Protein AF-A0AAE1EQZ7-F1 (afdb_monomer)

Structure (mmCIF, N/CA/C/O backbone):
data_AF-A0AAE1EQZ7-F1
#
_entry.id   AF-A0AAE1EQZ7-F1
#
loop_
_atom_site.group_PDB
_atom_site.id
_atom_site.type_symbol
_atom_site.label_atom_id
_atom_site.label_alt_id
_atom_site.label_comp_id
_atom_site.label_asym_id
_atom_site.label_entity_id
_atom_site.label_seq_id
_atom_site.pdbx_PDB_ins_code
_atom_site.Cartn_x
_atom_site.Cartn_y
_atom_site.Cartn_z
_atom_site.occupancy
_atom_site.B_iso_or_equiv
_atom_site.auth_seq_id
_atom_site.auth_comp_id
_atom_site.auth_asym_id
_atom_site.auth_atom_id
_atom_site.pdbx_PDB_model_num
ATOM 1 N N . MET A 1 1 ? 11.377 -18.530 -3.707 1.00 35.03 1 MET A N 1
ATOM 2 C CA . MET A 1 1 ? 10.362 -18.353 -4.770 1.00 35.03 1 MET A CA 1
ATOM 3 C C . MET A 1 1 ? 9.250 -17.484 -4.203 1.00 35.03 1 MET A C 1
ATOM 5 O O . MET A 1 1 ? 8.470 -17.977 -3.399 1.00 35.03 1 MET A O 1
ATOM 9 N N . VAL A 1 2 ? 9.229 -16.186 -4.523 1.00 41.50 2 VAL A N 1
ATOM 10 C CA . VAL A 1 2 ? 8.159 -15.288 -4.056 1.00 41.50 2 VAL A CA 1
ATOM 11 C C . VAL A 1 2 ? 6.886 -15.677 -4.801 1.00 41.50 2 VAL A C 1
ATOM 13 O O . VAL A 1 2 ? 6.865 -15.634 -6.028 1.00 41.50 2 VAL A O 1
ATOM 16 N N . ARG A 1 3 ? 5.850 -16.115 -4.078 1.00 44.56 3 ARG A N 1
ATOM 17 C CA . ARG A 1 3 ? 4.547 -16.410 -4.683 1.00 44.56 3 ARG A CA 1
ATOM 18 C C . ARG A 1 3 ? 3.937 -15.086 -5.132 1.00 44.56 3 ARG A C 1
ATOM 20 O O . ARG A 1 3 ? 3.550 -14.284 -4.288 1.00 44.56 3 ARG A O 1
ATOM 27 N N . SER A 1 4 ? 3.882 -14.854 -6.441 1.00 46.38 4 SER A N 1
ATOM 28 C CA . SER A 1 4 ? 3.202 -13.687 -6.997 1.00 46.38 4 SER A CA 1
ATOM 29 C C . SER A 1 4 ? 1.730 -13.737 -6.597 1.00 46.38 4 SER A C 1
ATOM 31 O O . SER A 1 4 ? 0.996 -14.626 -7.031 1.00 46.38 4 SER A O 1
ATOM 33 N N . LEU A 1 5 ? 1.306 -12.786 -5.763 1.00 48.50 5 LEU A N 1
ATOM 34 C CA . LEU A 1 5 ? -0.111 -12.485 -5.594 1.00 48.50 5 LEU A CA 1
ATOM 35 C C . LEU A 1 5 ? -0.654 -12.144 -6.984 1.00 48.50 5 LEU A C 1
ATOM 37 O O . LEU A 1 5 ? -0.019 -11.376 -7.717 1.00 48.50 5 LEU A O 1
ATOM 41 N N . LYS A 1 6 ? -1.773 -12.773 -7.363 1.00 45.28 6 LYS A N 1
ATOM 42 C CA . LYS A 1 6 ? -2.402 -12.611 -8.680 1.00 45.28 6 LYS A CA 1
ATOM 43 C C . LYS A 1 6 ? -2.453 -11.132 -9.065 1.00 45.28 6 LYS A C 1
ATOM 45 O O . LYS A 1 6 ? -2.742 -10.284 -8.229 1.00 45.28 6 LYS A O 1
ATOM 50 N N . ALA A 1 7 ? -2.196 -10.840 -10.338 1.00 42.06 7 ALA A N 1
ATOM 51 C CA . ALA A 1 7 ? -2.125 -9.480 -10.883 1.00 42.06 7 ALA A CA 1
ATOM 52 C C . ALA A 1 7 ? -3.490 -8.760 -10.972 1.00 42.06 7 ALA A C 1
ATOM 54 O O . ALA A 1 7 ? -3.646 -7.797 -11.718 1.00 42.06 7 ALA A O 1
ATOM 55 N N . GLU A 1 8 ? -4.474 -9.231 -10.213 1.00 43.72 8 GLU A N 1
ATOM 56 C CA . GLU A 1 8 ? -5.700 -8.517 -9.912 1.00 43.72 8 GLU A CA 1
ATOM 57 C C . GLU A 1 8 ? -5.300 -7.424 -8.907 1.00 43.72 8 GLU A C 1
ATOM 59 O O . GLU A 1 8 ? -5.111 -7.688 -7.719 1.00 43.72 8 GLU A O 1
ATOM 64 N N . CYS A 1 9 ? -5.076 -6.196 -9.395 1.00 46.38 9 CYS A N 1
ATOM 65 C CA . CYS A 1 9 ? -5.015 -5.029 -8.514 1.00 46.38 9 CYS A CA 1
ATOM 66 C C . CYS A 1 9 ? -6.252 -5.059 -7.614 1.00 46.38 9 CYS A C 1
ATOM 68 O O . CYS A 1 9 ? -7.356 -5.268 -8.119 1.00 46.38 9 CYS A O 1
ATOM 70 N N . PHE A 1 10 ? -6.073 -4.823 -6.313 1.00 45.19 10 PHE A N 1
ATOM 71 C CA . PHE A 1 10 ? -7.168 -4.721 -5.347 1.00 45.19 10 PHE A CA 1
ATOM 72 C C . PHE A 1 10 ? -7.912 -3.394 -5.585 1.00 45.19 10 PHE A C 1
ATOM 74 O O . PHE A 1 10 ? -7.742 -2.417 -4.863 1.00 45.19 10 PHE A O 1
ATOM 81 N N . ASN A 1 11 ? -8.631 -3.328 -6.707 1.00 44.47 11 ASN A N 1
ATOM 82 C CA . ASN A 1 11 ? -9.145 -2.090 -7.291 1.00 44.47 11 ASN A CA 1
ATOM 83 C C . ASN A 1 11 ? -10.510 -1.692 -6.706 1.00 44.47 11 ASN A C 1
ATOM 85 O O . ASN A 1 11 ? -10.939 -0.553 -6.869 1.00 44.47 11 ASN A O 1
ATOM 89 N N . ASP A 1 12 ? -11.140 -2.604 -5.965 1.00 46.47 12 ASP A N 1
ATOM 90 C CA . ASP A 1 12 ? -12.174 -2.303 -4.982 1.00 46.47 12 ASP A CA 1
ATOM 91 C C . ASP A 1 12 ? -11.486 -2.006 -3.647 1.00 46.47 12 ASP A C 1
ATOM 93 O O . ASP A 1 12 ? -11.270 -2.912 -2.855 1.00 46.47 12 ASP A O 1
ATOM 97 N N . SER A 1 13 ? -11.084 -0.743 -3.451 1.00 59.12 13 SER A N 1
ATOM 98 C CA . SER A 1 13 ? -10.480 -0.147 -2.240 1.00 59.12 13 SER A CA 1
ATOM 99 C C . SER A 1 13 ? -10.485 -1.029 -0.976 1.00 59.12 13 SER A C 1
ATOM 101 O O . SER A 1 13 ? -11.548 -1.442 -0.526 1.00 59.12 13 SER A O 1
ATOM 103 N N . SER A 1 14 ? -9.341 -1.221 -0.302 1.00 58.81 14 SER A N 1
ATOM 104 C CA . SER A 1 14 ? -9.262 -1.964 0.981 1.00 58.81 14 SER A CA 1
ATOM 105 C C . SER A 1 14 ? -10.218 -1.464 2.071 1.00 58.81 14 SER A C 1
ATOM 107 O O . SER A 1 14 ? -10.627 -2.236 2.938 1.00 58.81 14 SER A O 1
ATOM 109 N N . VAL A 1 15 ? -10.650 -0.204 1.975 1.00 66.44 15 VAL A N 1
ATOM 110 C CA . VAL A 1 15 ? -11.692 0.410 2.808 1.00 66.44 15 VAL A CA 1
ATOM 111 C C . VAL A 1 15 ? -13.058 -0.289 2.654 1.00 66.44 15 VAL A C 1
ATOM 113 O O . VAL A 1 15 ? -13.827 -0.345 3.608 1.00 66.44 15 VAL A O 1
ATOM 116 N N . SER A 1 16 ? -13.347 -0.889 1.494 1.00 78.62 16 SER A N 1
ATOM 117 C CA . SER A 1 16 ? -14.589 -1.617 1.174 1.00 78.62 16 SER A CA 1
ATOM 118 C C . SER A 1 16 ? -14.872 -2.787 2.128 1.00 78.62 16 SER A C 1
ATOM 120 O O . SER A 1 16 ? -16.024 -3.073 2.455 1.00 78.62 16 SER A O 1
ATOM 122 N N . CYS A 1 17 ? -13.822 -3.434 2.644 1.00 82.62 17 CYS A N 1
ATOM 123 C CA . CYS A 1 17 ? -13.952 -4.531 3.605 1.00 82.62 17 CYS A CA 1
ATOM 124 C C . CYS A 1 17 ? -13.995 -4.067 5.072 1.00 82.62 17 CYS A C 1
ATOM 126 O O . CYS A 1 17 ? -14.335 -4.872 5.936 1.00 82.62 17 CYS A O 1
ATOM 128 N N . ILE A 1 18 ? -13.697 -2.798 5.386 1.00 86.62 18 ILE A N 1
ATOM 129 C CA . ILE A 1 18 ? -13.683 -2.296 6.775 1.00 86.62 18 ILE A CA 1
ATOM 130 C C . ILE A 1 18 ? -15.030 -2.485 7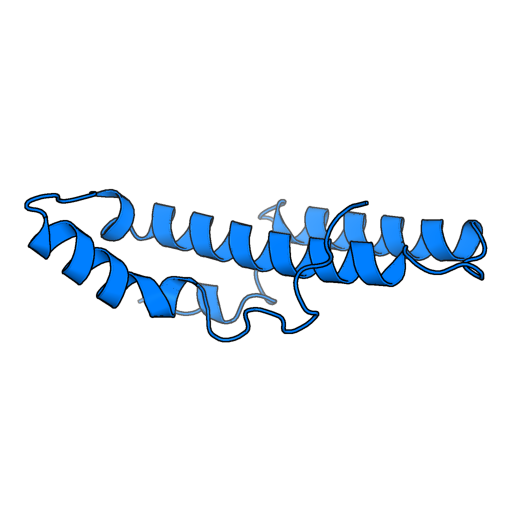.497 1.00 86.62 18 ILE A C 1
ATOM 132 O O . ILE A 1 18 ? -14.997 -2.949 8.637 1.00 86.62 18 ILE A O 1
ATOM 136 N N . PRO A 1 19 ? -16.208 -2.248 6.880 1.00 87.69 19 PRO A N 1
ATOM 137 C CA . PRO A 1 19 ? -17.491 -2.530 7.526 1.00 87.69 19 PRO A CA 1
ATOM 138 C C . PRO A 1 19 ? -17.644 -3.996 7.964 1.00 87.69 19 PRO A C 1
ATOM 140 O O . PRO A 1 19 ? -18.098 -4.252 9.075 1.00 87.69 19 PRO A O 1
ATOM 143 N N . GLN A 1 20 ? -17.200 -4.942 7.128 1.00 90.06 20 GLN A 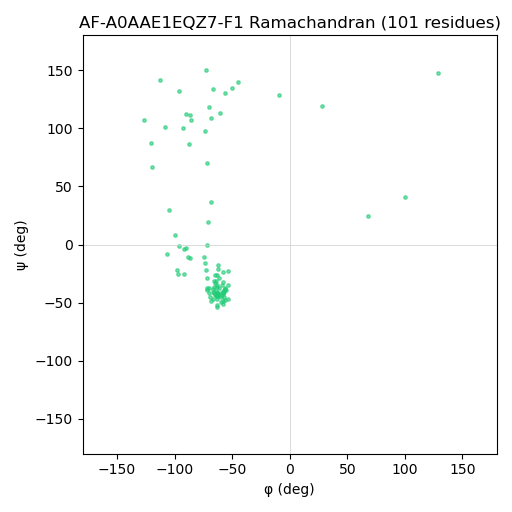N 1
ATOM 144 C CA . GLN A 1 20 ? -17.258 -6.384 7.405 1.00 90.06 20 GLN A CA 1
ATOM 145 C C . GLN A 1 20 ? -16.245 -6.792 8.486 1.00 90.06 20 GLN A C 1
ATOM 147 O O . GLN A 1 20 ? -16.553 -7.597 9.361 1.00 90.06 20 GLN A O 1
ATOM 152 N N . ILE A 1 21 ? -15.039 -6.210 8.457 1.00 88.81 21 ILE A N 1
ATOM 153 C CA . ILE A 1 21 ? -14.007 -6.430 9.482 1.00 88.81 21 ILE A CA 1
ATOM 154 C C . ILE A 1 21 ? -14.500 -5.923 10.842 1.00 88.81 21 ILE A C 1
ATOM 156 O O . ILE A 1 21 ? -14.348 -6.631 11.834 1.00 88.81 21 ILE A O 1
ATOM 160 N N . ARG A 1 22 ? -15.139 -4.747 10.884 1.00 88.94 22 ARG A N 1
ATOM 161 C CA . ARG A 1 22 ? -15.734 -4.169 12.096 1.00 88.94 22 ARG A CA 1
ATOM 162 C C . ARG A 1 22 ? -16.874 -5.018 12.653 1.00 88.94 22 ARG A C 1
ATOM 164 O O . ARG A 1 22 ? -16.947 -5.229 13.859 1.00 88.94 22 ARG A O 1
ATOM 171 N N . GLU A 1 23 ? -17.764 -5.515 11.797 1.00 90.38 23 GLU A N 1
ATOM 17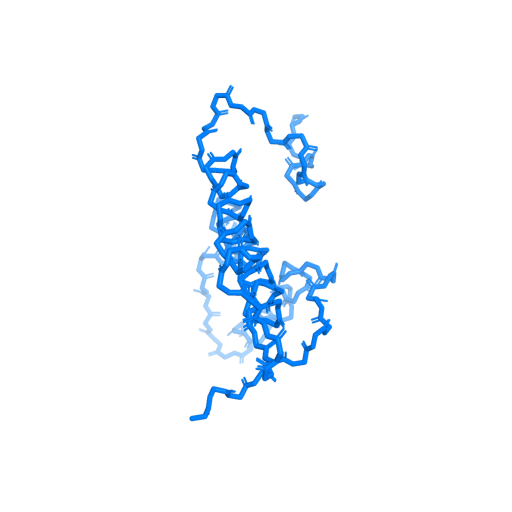2 C CA . GLU A 1 23 ? -18.831 -6.429 12.220 1.00 90.38 23 GLU A CA 1
ATOM 173 C C . GLU A 1 23 ? -18.247 -7.735 12.786 1.00 90.38 23 GLU A C 1
ATOM 175 O O . GLU A 1 23 ? -18.663 -8.210 13.846 1.00 90.38 23 GLU A O 1
ATOM 180 N N . PHE A 1 24 ? -17.204 -8.270 12.144 1.00 92.00 24 PHE A N 1
ATOM 181 C CA . PHE A 1 24 ? -16.488 -9.442 12.634 1.00 92.00 24 PHE A CA 1
ATOM 182 C C . PHE A 1 24 ? -15.801 -9.199 13.987 1.00 92.00 24 PHE A C 1
ATOM 184 O O . PHE A 1 24 ? -15.969 -10.027 14.884 1.00 92.00 24 PHE A O 1
ATOM 191 N N . THR A 1 25 ? -15.069 -8.097 14.189 1.00 91.06 25 THR A N 1
ATOM 192 C CA . THR A 1 25 ? -14.422 -7.806 15.482 1.00 91.06 25 THR A CA 1
ATOM 193 C C . THR A 1 25 ? -15.445 -7.557 16.589 1.00 91.06 25 THR A C 1
ATOM 195 O O . THR A 1 25 ? -15.328 -8.158 17.663 1.00 91.06 25 THR A O 1
ATOM 198 N N . ALA A 1 26 ? -16.522 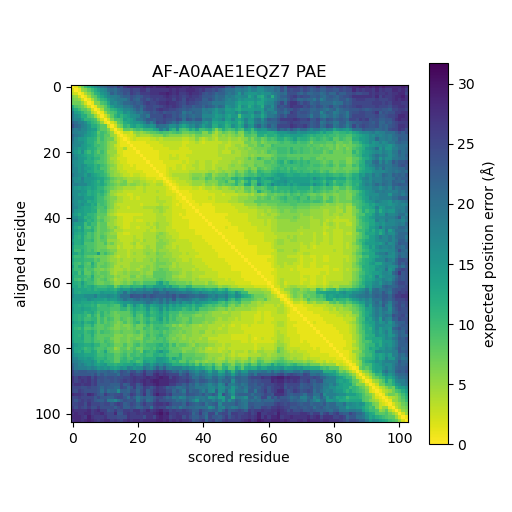-6.819 16.298 1.00 90.38 26 ALA A N 1
ATOM 199 C CA . ALA A 1 26 ? -17.639 -6.623 17.220 1.00 90.38 26 ALA A CA 1
ATOM 200 C C . ALA A 1 26 ? -18.291 -7.959 17.630 1.00 90.38 26 ALA A C 1
ATOM 202 O O . ALA A 1 26 ? -18.532 -8.185 18.817 1.00 90.38 26 ALA A O 1
ATOM 203 N N . SER A 1 27 ? -18.472 -8.904 16.695 1.00 93.62 27 SER A N 1
ATOM 204 C CA . SER A 1 27 ? -18.972 -10.261 16.994 1.00 93.62 27 SER A CA 1
ATOM 205 C C . SER A 1 27 ? -18.060 -11.076 17.928 1.00 93.62 27 SER A C 1
ATOM 207 O O . SER A 1 27 ? -18.489 -12.069 18.518 1.00 93.62 27 SER A O 1
ATOM 209 N N . LYS A 1 28 ? -16.790 -10.670 18.074 1.00 93.00 28 LYS A N 1
ATOM 210 C CA . LYS A 1 28 ? -15.805 -11.250 19.002 1.00 93.00 28 LYS A CA 1
ATOM 211 C C . LYS A 1 28 ? -15.646 -10.441 20.293 1.00 93.00 28 LYS A C 1
ATOM 213 O O . LYS A 1 28 ? -14.741 -10.741 21.070 1.00 93.00 28 LYS A O 1
ATOM 218 N N . GLY A 1 29 ? -16.495 -9.437 20.526 1.00 91.19 29 GLY A N 1
ATOM 219 C CA . GLY A 1 29 ? -16.403 -8.546 21.684 1.00 91.19 29 GLY A CA 1
ATOM 220 C C . GLY A 1 29 ? -15.177 -7.631 21.654 1.00 91.19 29 GLY A C 1
ATOM 221 O O . GLY A 1 29 ? -14.711 -7.212 22.712 1.00 91.19 29 GLY A O 1
ATOM 222 N N . ARG A 1 30 ? -14.624 -7.352 20.466 1.00 90.75 30 ARG A N 1
ATOM 223 C CA . ARG A 1 30 ? -13.482 -6.453 20.272 1.00 90.75 30 ARG A CA 1
ATOM 224 C C . ARG A 1 30 ? -13.908 -5.203 19.515 1.00 90.75 30 ARG A C 1
ATOM 226 O O . ARG A 1 30 ? -14.735 -5.266 18.609 1.00 90.75 30 ARG A O 1
ATOM 233 N N . VAL A 1 31 ? -13.336 -4.075 19.916 1.00 84.25 31 VAL A N 1
ATOM 234 C CA . VAL A 1 31 ? -13.474 -2.787 19.239 1.00 84.25 31 VAL A CA 1
ATOM 235 C C . VAL A 1 31 ? -12.059 -2.286 18.981 1.00 84.25 31 VAL A C 1
ATOM 237 O O . VAL A 1 31 ? -11.356 -1.910 19.914 1.00 84.25 31 VAL A O 1
ATOM 240 N N . GLU A 1 32 ? -11.633 -2.325 17.725 1.00 88.69 32 GLU A N 1
ATOM 241 C CA . GLU A 1 32 ? -10.342 -1.827 17.256 1.00 88.69 32 GLU A CA 1
ATOM 242 C C . GLU A 1 32 ? -10.517 -0.363 16.778 1.00 88.69 32 GLU A C 1
ATOM 244 O O . GLU A 1 32 ? -11.044 -0.145 15.681 1.00 88.69 32 GLU A O 1
ATOM 249 N N . PRO A 1 33 ? -10.148 0.655 17.591 1.00 88.56 33 PRO A N 1
ATOM 250 C CA . PRO A 1 33 ? -10.460 2.075 17.349 1.00 88.56 33 PRO A CA 1
ATOM 251 C C . PRO A 1 33 ? -9.850 2.638 16.056 1.00 88.56 33 PRO A C 1
ATOM 253 O O . PRO A 1 33 ? -10.341 3.621 15.502 1.00 88.56 33 PRO A O 1
ATOM 256 N N . GLU A 1 34 ? -8.811 1.991 15.537 1.00 88.19 34 GLU A N 1
ATOM 257 C CA . GLU A 1 34 ? -8.224 2.220 14.221 1.00 88.19 34 GLU A CA 1
ATOM 258 C C . GLU A 1 34 ? -9.253 2.150 13.079 1.00 88.19 34 GLU A C 1
ATOM 260 O O . GLU A 1 34 ? -9.152 2.917 12.122 1.00 88.19 34 GLU A O 1
ATOM 265 N N . LEU A 1 35 ? -10.266 1.280 13.189 1.00 87.00 35 LEU A N 1
ATOM 266 C CA . LEU A 1 35 ? -11.311 1.098 12.172 1.00 87.00 35 LEU A CA 1
ATOM 267 C C . LEU A 1 35 ? -12.347 2.235 12.141 1.00 87.00 35 LEU A C 1
ATOM 269 O O . LEU A 1 35 ? -13.126 2.307 11.194 1.00 87.00 35 LEU A O 1
ATOM 273 N N . GLU A 1 36 ? -12.340 3.120 13.141 1.00 87.12 36 GLU A N 1
ATOM 274 C CA . GLU A 1 36 ? -13.144 4.352 13.186 1.00 87.12 36 GLU A CA 1
ATOM 275 C C . GLU A 1 36 ? -12.289 5.614 12.955 1.00 87.12 36 GLU A C 1
ATOM 277 O O . GLU A 1 36 ? -12.824 6.711 12.797 1.00 87.12 36 GLU A O 1
ATOM 282 N N . ASN A 1 37 ? -10.955 5.494 12.918 1.00 89.06 37 ASN A N 1
ATOM 283 C CA . ASN A 1 37 ? -10.054 6.628 12.724 1.00 89.06 37 ASN A CA 1
ATOM 284 C C . ASN A 1 37 ? -9.847 6.915 11.218 1.00 89.06 37 ASN A C 1
ATOM 286 O O . ASN A 1 37 ? -9.152 6.150 10.541 1.00 89.06 37 ASN A O 1
ATOM 290 N N . PRO A 1 38 ? -10.351 8.043 10.674 1.00 85.25 38 PRO A N 1
ATOM 291 C CA . PRO A 1 38 ? -10.253 8.339 9.244 1.00 85.25 38 PRO A CA 1
ATOM 292 C C . PRO A 1 38 ? -8.807 8.516 8.757 1.00 85.25 38 PRO A C 1
ATOM 294 O O . PRO A 1 38 ? -8.502 8.155 7.622 1.00 85.25 38 PRO A O 1
ATOM 297 N N . GLU A 1 39 ? -7.893 9.009 9.599 1.00 85.31 39 GLU A N 1
ATOM 298 C CA . GLU A 1 39 ? -6.474 9.140 9.252 1.00 85.31 39 GLU A CA 1
ATOM 299 C C . GLU A 1 39 ? -5.797 7.764 9.152 1.00 85.31 39 GLU A C 1
ATOM 301 O O . GLU A 1 39 ? -4.965 7.528 8.273 1.00 85.31 39 GLU A O 1
ATOM 306 N N . TRP A 1 40 ? -6.173 6.825 10.026 1.00 88.06 40 TRP A N 1
ATOM 307 C CA . TRP A 1 40 ? -5.667 5.454 9.978 1.00 88.06 40 TRP A CA 1
ATOM 308 C C . TRP A 1 40 ? -6.198 4.706 8.751 1.00 88.06 40 TRP A C 1
ATOM 310 O O . TRP A 1 40 ? -5.415 4.102 8.017 1.00 88.06 40 TRP A O 1
ATOM 320 N N . ILE A 1 41 ? -7.498 4.829 8.462 1.00 84.12 41 ILE A N 1
ATOM 321 C CA . ILE A 1 41 ? -8.130 4.280 7.252 1.00 84.12 41 ILE A CA 1
ATOM 322 C C . ILE A 1 41 ? -7.451 4.837 5.990 1.00 84.12 41 ILE A C 1
ATOM 324 O O . ILE A 1 41 ? -7.139 4.084 5.066 1.00 84.12 41 ILE A O 1
ATOM 328 N N . MET A 1 42 ? -7.155 6.140 5.965 1.00 81.69 42 MET A N 1
ATOM 329 C CA . MET A 1 42 ? -6.432 6.791 4.872 1.00 81.69 42 MET A CA 1
ATOM 330 C C . MET A 1 42 ? -5.010 6.229 4.696 1.00 81.69 42 MET A C 1
ATOM 332 O O . MET A 1 42 ? -4.600 5.933 3.571 1.00 81.69 42 MET A O 1
ATOM 336 N N . LYS A 1 43 ? -4.268 6.020 5.793 1.00 83.44 43 LYS A N 1
ATOM 337 C CA . LYS A 1 43 ? -2.940 5.378 5.768 1.00 83.44 43 LYS A CA 1
ATOM 338 C C . LYS A 1 43 ? -3.016 3.930 5.276 1.00 83.44 43 LYS A C 1
ATOM 340 O O . LYS A 1 43 ? -2.181 3.528 4.467 1.00 83.44 43 LYS A O 1
ATOM 345 N N . LEU A 1 44 ? -4.020 3.159 5.699 1.00 84.44 44 LEU A N 1
ATOM 346 C CA . LEU A 1 44 ? -4.240 1.786 5.230 1.00 84.44 44 LEU A CA 1
ATOM 347 C C . LEU A 1 44 ? -4.545 1.740 3.724 1.00 84.44 44 LEU A C 1
ATOM 349 O O . LEU A 1 44 ? -3.970 0.915 3.007 1.00 84.44 44 LEU A O 1
ATOM 353 N N . ALA A 1 45 ? -5.399 2.640 3.230 1.00 81.19 45 ALA A N 1
ATOM 354 C CA . ALA A 1 45 ? -5.696 2.769 1.805 1.00 81.19 45 ALA A CA 1
ATOM 355 C C . ALA A 1 45 ? -4.420 3.080 1.003 1.00 81.19 45 ALA A C 1
ATOM 357 O O . ALA A 1 45 ? -4.082 2.346 0.075 1.00 81.19 45 ALA A O 1
ATOM 358 N N . PHE A 1 46 ? -3.640 4.078 1.435 1.00 80.31 46 PHE A N 1
ATOM 359 C CA . PHE A 1 46 ? -2.356 4.429 0.820 1.00 80.31 46 PHE A CA 1
ATOM 360 C C . PHE A 1 46 ? -1.363 3.253 0.787 1.00 80.31 46 PHE A C 1
ATOM 362 O O . PHE A 1 46 ? -0.749 2.985 -0.247 1.00 80.31 46 PHE A O 1
ATOM 369 N N . LEU A 1 47 ? -1.221 2.511 1.892 1.00 83.50 47 LEU A N 1
ATOM 370 C CA . LEU A 1 47 ? -0.350 1.331 1.958 1.00 83.50 47 LEU A CA 1
ATOM 371 C C . LEU A 1 47 ? -0.832 0.198 1.038 1.00 83.50 47 LEU A C 1
ATOM 373 O O . LEU A 1 47 ? -0.009 -0.523 0.468 1.00 83.50 47 LEU A O 1
ATOM 377 N N . THR A 1 48 ? -2.146 0.060 0.848 1.00 81.62 48 THR A N 1
ATOM 378 C CA . THR A 1 48 ? -2.735 -0.920 -0.079 1.00 81.62 48 THR A CA 1
ATOM 379 C C . THR A 1 48 ? -2.425 -0.552 -1.531 1.00 81.62 48 THR A C 1
ATOM 381 O O . THR A 1 48 ? -1.924 -1.393 -2.281 1.00 81.62 48 THR A O 1
ATOM 384 N N . ASP A 1 49 ? -2.640 0.710 -1.910 1.00 80.12 49 ASP A N 1
ATOM 385 C CA . ASP A 1 49 ? -2.339 1.236 -3.248 1.00 80.12 49 ASP A CA 1
ATOM 386 C C . ASP A 1 49 ? -0.841 1.100 -3.572 1.00 80.12 49 ASP A C 1
ATOM 388 O O . ASP A 1 49 ? -0.456 0.612 -4.642 1.00 80.12 49 ASP A O 1
ATOM 392 N N . LEU A 1 50 ? 0.020 1.453 -2.610 1.00 83.19 50 LEU A N 1
ATOM 393 C CA . LEU A 1 50 ? 1.469 1.286 -2.700 1.00 8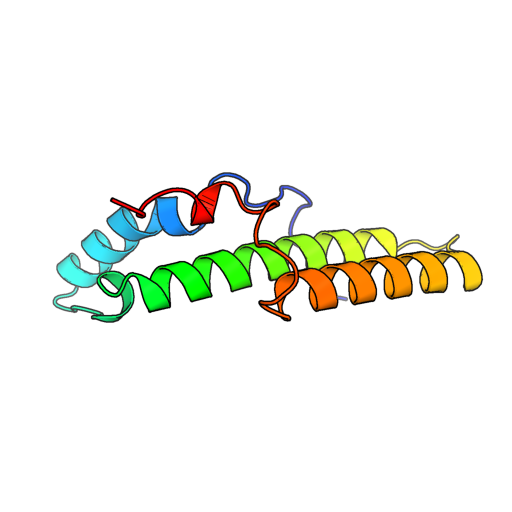3.19 50 LEU A CA 1
ATOM 394 C C . LEU A 1 50 ? 1.862 -0.186 -2.890 1.00 83.19 50 LEU A C 1
ATOM 396 O O . LEU A 1 50 ? 2.692 -0.495 -3.746 1.00 83.19 50 LEU A O 1
ATOM 400 N N . THR A 1 51 ? 1.239 -1.105 -2.149 1.00 83.06 51 THR A N 1
ATOM 401 C CA . THR A 1 51 ? 1.493 -2.550 -2.268 1.00 83.06 51 THR A CA 1
ATOM 402 C C . THR A 1 51 ? 1.036 -3.099 -3.622 1.00 83.06 51 THR A C 1
ATOM 404 O O . THR A 1 51 ? 1.753 -3.889 -4.240 1.00 83.06 51 THR A O 1
ATOM 407 N N . CYS A 1 52 ? -0.093 -2.625 -4.159 1.00 80.81 52 CYS A N 1
ATOM 408 C CA . CYS A 1 52 ? -0.533 -2.963 -5.516 1.00 80.81 52 CYS A CA 1
ATOM 409 C C . CYS A 1 52 ? 0.472 -2.471 -6.571 1.00 80.81 52 CYS A C 1
ATOM 411 O O . CYS A 1 52 ? 0.827 -3.207 -7.496 1.00 80.81 52 CYS A O 1
ATOM 413 N N . HIS A 1 53 ? 0.993 -1.250 -6.419 1.00 82.19 53 HIS A N 1
ATOM 414 C CA . HIS A 1 53 ? 2.036 -0.718 -7.297 1.00 82.19 53 HIS A CA 1
ATOM 415 C C . HIS A 1 53 ? 3.368 -1.481 -7.171 1.00 82.19 53 HIS A C 1
ATOM 417 O O . HIS A 1 53 ? 4.023 -1.704 -8.190 1.00 82.19 53 HIS A O 1
ATOM 423 N N . LEU A 1 54 ? 3.747 -1.938 -5.972 1.00 85.44 54 LEU A N 1
ATOM 424 C CA . LEU A 1 54 ? 4.900 -2.822 -5.756 1.00 85.44 54 LEU A CA 1
ATOM 425 C C . LEU A 1 54 ? 4.712 -4.193 -6.424 1.00 85.44 54 LEU A C 1
ATOM 427 O O . LEU A 1 54 ? 5.654 -4.699 -7.033 1.00 85.44 54 LEU A O 1
ATOM 431 N N . ASN A 1 55 ? 3.509 -4.779 -6.389 1.00 84.25 55 ASN A N 1
ATOM 432 C CA . ASN A 1 55 ? 3.234 -6.033 -7.098 1.00 84.25 55 ASN A CA 1
ATOM 433 C C . ASN A 1 55 ? 3.343 -5.844 -8.624 1.00 84.25 55 ASN A C 1
ATOM 435 O O . ASN A 1 55 ? 3.999 -6.628 -9.309 1.00 84.25 55 ASN A O 1
ATOM 439 N N . ALA A 1 56 ? 2.793 -4.748 -9.157 1.00 84.44 56 ALA A N 1
ATOM 440 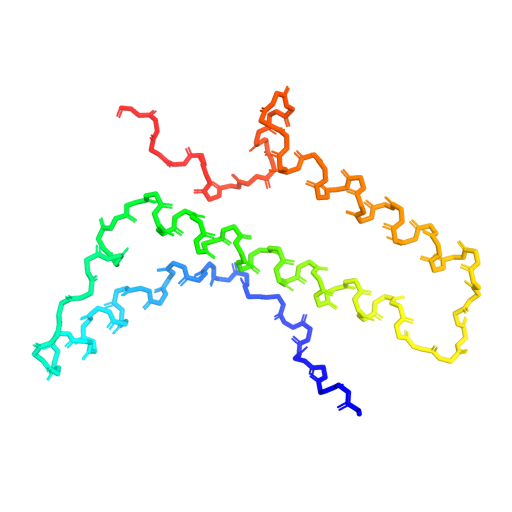C CA . ALA A 1 56 ? 2.930 -4.395 -10.570 1.00 84.44 56 ALA A CA 1
ATOM 441 C C . ALA A 1 56 ? 4.394 -4.129 -10.981 1.00 84.44 56 ALA A C 1
ATOM 443 O O . ALA A 1 56 ? 4.796 -4.501 -12.084 1.00 84.44 56 ALA A O 1
ATOM 444 N N . LEU A 1 57 ? 5.209 -3.523 -10.108 1.00 87.38 57 LEU A N 1
ATOM 445 C CA . LEU A 1 57 ? 6.655 -3.385 -10.308 1.00 87.38 57 LEU A CA 1
ATOM 446 C C . LEU A 1 57 ? 7.340 -4.756 -10.349 1.00 87.38 57 LEU A C 1
ATOM 448 O O . LEU A 1 57 ? 8.054 -5.050 -11.302 1.00 87.38 57 LEU A O 1
ATOM 452 N N . ASN A 1 58 ? 7.100 -5.601 -9.347 1.00 88.00 58 ASN A N 1
ATOM 453 C CA . ASN A 1 58 ? 7.668 -6.943 -9.236 1.00 88.00 58 ASN A CA 1
ATOM 454 C C . ASN A 1 58 ? 7.390 -7.773 -10.504 1.00 88.00 58 ASN A C 1
ATOM 456 O O . ASN A 1 58 ? 8.315 -8.310 -11.107 1.00 88.00 58 ASN A O 1
ATOM 460 N N . LEU A 1 59 ? 6.147 -7.773 -10.996 1.00 85.75 59 LEU A N 1
ATOM 461 C CA . LEU A 1 59 ? 5.770 -8.425 -12.257 1.00 85.75 59 LEU A CA 1
ATOM 462 C C . LEU A 1 59 ? 6.471 -7.818 -13.488 1.00 85.75 59 LEU A C 1
ATOM 464 O O . LEU A 1 59 ? 6.823 -8.542 -14.416 1.00 85.75 59 LEU A O 1
ATOM 468 N N . LYS A 1 60 ? 6.723 -6.501 -13.509 1.00 84.81 60 LYS A N 1
ATOM 469 C CA . LYS A 1 60 ? 7.495 -5.845 -14.580 1.00 84.81 60 LYS A CA 1
ATOM 470 C C . LYS A 1 60 ? 8.997 -6.138 -14.523 1.00 84.81 60 LYS A C 1
ATOM 472 O O . LYS A 1 60 ? 9.645 -6.006 -15.563 1.00 84.81 60 LYS A O 1
ATOM 477 N N . LEU A 1 61 ? 9.538 -6.524 -13.368 1.00 87.25 61 LEU A N 1
ATOM 478 C CA . LEU A 1 61 ? 10.945 -6.900 -13.187 1.00 87.25 61 LEU A CA 1
ATOM 479 C C . LEU A 1 61 ? 11.189 -8.410 -13.358 1.00 87.25 61 LEU A C 1
ATOM 481 O O . LEU A 1 61 ? 12.286 -8.802 -13.737 1.00 87.25 61 LEU A O 1
ATOM 485 N N . GLN A 1 62 ? 10.180 -9.254 -13.131 1.00 85.38 62 GLN A N 1
ATOM 486 C CA . GLN A 1 62 ? 10.248 -10.694 -13.397 1.00 85.38 62 GLN A CA 1
ATOM 487 C C . GLN A 1 62 ? 10.211 -11.019 -14.905 1.00 85.38 62 GLN A C 1
ATOM 489 O O . GLN A 1 62 ? 9.592 -10.316 -15.703 1.00 85.38 62 GLN A O 1
ATOM 494 N N . GLY A 1 63 ? 10.858 -12.125 -15.288 1.00 80.88 63 GLY A N 1
ATOM 495 C CA . GLY A 1 63 ? 10.969 -12.619 -16.669 1.00 80.88 63 GLY A CA 1
ATOM 496 C C . GLY A 1 63 ? 12.425 -12.912 -17.048 1.00 80.88 63 GLY A C 1
ATOM 497 O O . GLY A 1 63 ? 13.328 -12.254 -16.542 1.00 80.88 63 GLY A O 1
ATOM 498 N N . ARG A 1 64 ? 12.669 -13.910 -17.911 1.00 71.00 64 ARG A N 1
ATOM 499 C CA . ARG A 1 64 ? 14.040 -14.301 -18.308 1.00 71.00 64 ARG A CA 1
ATOM 500 C C . ARG A 1 64 ? 14.720 -13.290 -19.237 1.00 71.00 64 ARG A C 1
ATOM 502 O O . ARG A 1 64 ? 15.931 -13.1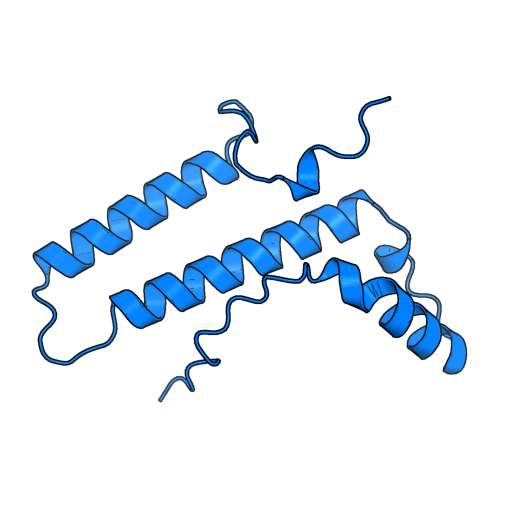39 -19.163 1.00 71.00 64 ARG A O 1
ATOM 509 N N . ASP A 1 65 ? 13.943 -12.562 -20.034 1.00 73.31 65 ASP A N 1
ATOM 510 C CA . ASP A 1 65 ? 14.447 -11.749 -21.153 1.00 73.31 65 ASP A CA 1
ATOM 511 C C . ASP A 1 65 ? 14.462 -10.238 -20.842 1.00 73.31 65 ASP A C 1
ATOM 513 O O . ASP A 1 65 ? 14.279 -9.383 -21.710 1.00 73.31 65 ASP A O 1
ATOM 517 N N . LYS A 1 66 ? 14.634 -9.880 -19.563 1.00 77.88 66 LYS A N 1
ATOM 518 C CA . LYS A 1 66 ? 14.663 -8.486 -19.100 1.00 77.88 66 LYS A CA 1
ATOM 519 C C . LYS A 1 66 ? 16.072 -7.906 -19.231 1.00 77.88 66 LYS A C 1
ATOM 521 O O . LYS A 1 66 ? 16.959 -8.220 -18.445 1.00 77.88 66 LYS A O 1
ATOM 526 N N . HIS A 1 67 ? 16.275 -7.012 -20.198 1.00 86.06 67 HIS A N 1
ATOM 527 C CA . HIS A 1 67 ? 17.544 -6.293 -20.326 1.00 86.06 67 HIS A CA 1
ATOM 528 C C . HIS A 1 67 ? 17.764 -5.328 -19.130 1.00 86.06 67 HIS A C 1
ATOM 530 O O . HIS A 1 67 ? 16.847 -4.562 -18.810 1.00 86.06 67 HIS A O 1
ATOM 536 N N . PRO A 1 68 ? 18.955 -5.289 -18.490 1.00 84.25 68 PRO A N 1
ATOM 537 C CA . PRO A 1 68 ? 19.184 -4.506 -17.269 1.00 84.25 68 PRO A CA 1
ATOM 538 C C . PRO A 1 68 ? 18.848 -3.012 -17.371 1.00 84.25 68 PRO A C 1
ATOM 540 O O . PRO A 1 68 ? 18.241 -2.467 -16.450 1.00 84.25 68 PRO A O 1
ATOM 543 N N . ALA A 1 69 ? 19.149 -2.346 -18.494 1.00 86.62 69 ALA A N 1
ATOM 544 C CA . ALA A 1 69 ? 18.807 -0.929 -18.662 1.00 86.62 69 ALA A CA 1
ATOM 545 C C . ALA A 1 69 ? 17.282 -0.682 -18.706 1.00 86.62 69 ALA A C 1
ATOM 547 O O . ALA A 1 69 ? 16.803 0.337 -18.208 1.00 86.62 69 ALA A O 1
ATOM 548 N N . ALA A 1 70 ? 16.499 -1.638 -19.222 1.00 85.69 70 ALA A N 1
ATOM 549 C CA . ALA A 1 70 ? 15.039 -1.560 -19.201 1.00 85.69 70 ALA A CA 1
ATOM 550 C C . ALA A 1 70 ? 14.482 -1.766 -17.781 1.00 85.69 70 ALA A C 1
ATOM 552 O O . ALA A 1 70 ? 13.544 -1.077 -17.380 1.00 85.69 70 ALA A O 1
ATOM 553 N N . MET A 1 71 ? 15.084 -2.666 -16.993 1.00 89.12 71 MET A N 1
ATOM 554 C CA . MET A 1 71 ? 14.741 -2.839 -15.575 1.00 89.12 71 MET A CA 1
ATOM 555 C C . MET A 1 71 ? 15.038 -1.570 -14.770 1.00 89.12 71 MET A C 1
ATOM 557 O O . MET A 1 71 ? 14.186 -1.132 -13.998 1.00 89.12 71 MET A O 1
ATOM 561 N N . LEU A 1 72 ? 16.199 -0.946 -14.995 1.00 88.94 72 LEU A N 1
ATOM 562 C CA . LEU A 1 72 ? 16.573 0.318 -14.361 1.00 88.94 72 LEU A CA 1
ATOM 563 C C . LEU A 1 72 ? 15.550 1.420 -14.668 1.00 88.94 72 LEU A C 1
ATOM 565 O O . LEU A 1 72 ? 15.042 2.041 -13.740 1.00 88.94 72 LEU A O 1
ATOM 569 N N . GLY A 1 73 ? 15.161 1.596 -15.936 1.00 90.19 73 GLY A N 1
ATOM 570 C CA . GLY A 1 73 ? 14.130 2.567 -16.321 1.00 90.19 73 GLY A CA 1
ATOM 571 C C . GLY A 1 73 ? 12.785 2.344 -15.614 1.00 90.19 73 GLY A C 1
ATOM 572 O O . GLY A 1 73 ? 12.154 3.301 -15.164 1.00 90.19 73 GLY A O 1
ATOM 573 N N . VAL A 1 74 ? 12.368 1.084 -15.439 1.00 89.31 74 VAL A N 1
ATOM 574 C CA . VAL A 1 74 ? 11.150 0.730 -14.689 1.00 89.31 74 VAL A CA 1
ATOM 575 C C . VAL A 1 74 ? 11.283 1.060 -13.193 1.00 89.31 74 VAL A C 1
ATOM 577 O O . VAL A 1 74 ? 10.334 1.587 -12.609 1.00 89.31 74 VAL A O 1
ATOM 580 N N . VAL A 1 75 ? 12.442 0.802 -12.573 1.00 90.75 75 VAL A N 1
ATOM 581 C CA . VAL A 1 75 ? 12.707 1.149 -11.163 1.00 90.75 75 VAL A CA 1
ATOM 582 C C . VAL A 1 75 ? 12.744 2.666 -10.962 1.00 90.75 75 VAL A C 1
ATOM 584 O O . VAL A 1 75 ? 12.071 3.167 -10.064 1.00 90.75 75 VAL A O 1
ATOM 587 N N . THR A 1 76 ? 13.451 3.415 -11.810 1.00 90.44 76 THR A N 1
ATOM 588 C CA . THR A 1 76 ? 13.534 4.883 -11.720 1.00 90.44 76 THR A CA 1
ATOM 589 C C . THR A 1 76 ? 12.168 5.544 -11.918 1.00 90.44 76 THR A C 1
ATOM 591 O O . THR A 1 76 ? 11.794 6.436 -11.157 1.00 90.44 76 THR A O 1
ATOM 594 N N . ALA A 1 77 ? 11.363 5.072 -12.878 1.00 89.12 77 ALA A N 1
ATOM 595 C CA . ALA A 1 77 ? 9.994 5.556 -13.060 1.00 89.12 77 ALA A CA 1
ATOM 596 C C . ALA A 1 77 ? 9.111 5.288 -11.825 1.00 89.12 77 ALA A C 1
ATOM 598 O O . ALA A 1 77 ? 8.288 6.123 -11.449 1.00 89.12 77 ALA A O 1
ATOM 599 N N . PHE A 1 78 ? 9.299 4.141 -11.167 1.00 88.50 78 PHE A N 1
ATOM 600 C CA . PHE A 1 78 ? 8.590 3.794 -9.939 1.00 88.50 78 PHE A CA 1
ATOM 601 C C . PHE A 1 78 ? 9.035 4.634 -8.731 1.00 88.50 78 PHE A C 1
ATOM 603 O O . PHE A 1 78 ? 8.182 5.099 -7.977 1.00 88.50 78 PHE A O 1
ATOM 610 N N . GLN A 1 79 ? 10.339 4.886 -8.578 1.00 88.44 79 GLN A N 1
ATOM 611 C CA . GLN A 1 79 ? 10.884 5.787 -7.555 1.00 88.44 79 GLN A CA 1
ATOM 612 C C . GLN A 1 79 ? 10.294 7.192 -7.701 1.00 88.44 79 GLN A C 1
ATOM 614 O O . GLN A 1 79 ? 9.695 7.695 -6.755 1.00 88.44 79 GLN A O 1
ATOM 619 N N . ASN A 1 80 ? 10.343 7.767 -8.909 1.00 87.19 80 ASN A N 1
ATOM 620 C CA . ASN A 1 80 ? 9.732 9.066 -9.205 1.00 87.19 80 ASN A CA 1
ATOM 621 C C . ASN A 1 80 ? 8.234 9.089 -8.864 1.00 87.19 80 ASN A C 1
ATOM 623 O O . ASN A 1 80 ? 7.741 10.083 -8.327 1.00 87.19 80 ASN A O 1
ATOM 627 N N . LYS A 1 81 ? 7.515 7.985 -9.125 1.00 83.00 81 LYS A N 1
ATOM 628 C CA . LYS A 1 81 ? 6.110 7.854 -8.733 1.00 83.00 81 LYS A CA 1
ATOM 629 C C . LYS A 1 81 ? 5.950 7.896 -7.211 1.00 83.00 81 LYS A C 1
ATOM 631 O O . LYS A 1 81 ? 5.206 8.745 -6.747 1.00 83.00 81 LYS A O 1
ATOM 636 N N . ILE A 1 82 ? 6.650 7.060 -6.434 1.00 82.44 82 ILE A N 1
ATOM 637 C CA . ILE A 1 82 ? 6.571 7.086 -4.956 1.00 82.44 82 ILE A CA 1
ATOM 638 C C . ILE A 1 82 ? 6.911 8.472 -4.406 1.00 82.44 82 ILE A C 1
ATOM 640 O O . ILE A 1 82 ? 6.161 9.002 -3.591 1.00 82.44 82 ILE A O 1
ATOM 644 N N . THR A 1 83 ? 8.005 9.079 -4.865 1.00 81.94 83 THR A N 1
ATOM 645 C CA . THR A 1 83 ? 8.438 10.408 -4.420 1.00 81.94 83 THR A CA 1
ATOM 646 C C . THR A 1 83 ? 7.344 11.459 -4.638 1.00 81.94 83 THR A C 1
ATOM 648 O O . THR A 1 83 ? 7.123 12.292 -3.765 1.00 81.94 83 THR A O 1
ATOM 651 N N . SER A 1 84 ? 6.590 11.377 -5.740 1.00 75.12 84 SER A N 1
ATOM 652 C CA . SER A 1 84 ? 5.441 12.257 -5.998 1.00 75.12 84 SER A CA 1
ATOM 653 C C . SER A 1 84 ? 4.194 11.965 -5.151 1.00 75.12 84 SER A C 1
ATOM 655 O O . SER A 1 84 ? 3.296 12.797 -5.134 1.00 75.12 84 SER A O 1
ATOM 657 N N . LEU A 1 85 ? 4.092 10.802 -4.497 1.00 70.75 85 LEU A N 1
ATOM 658 C CA . LEU A 1 85 ? 2.958 10.445 -3.629 1.00 70.75 85 LEU A CA 1
ATOM 659 C C . LEU A 1 85 ? 3.260 10.697 -2.141 1.00 70.75 85 LEU A C 1
ATOM 661 O O . LEU A 1 85 ? 2.332 10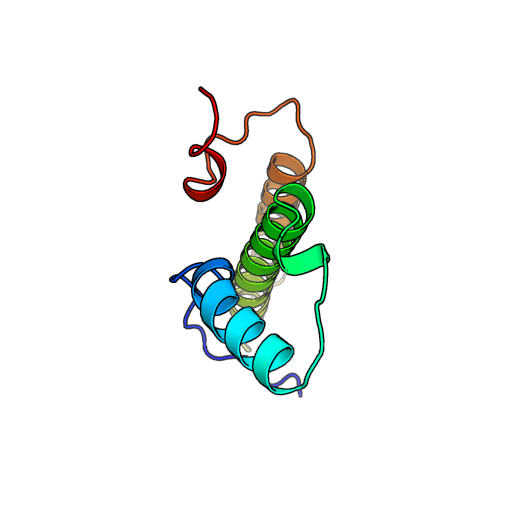.821 -1.349 1.00 70.75 85 LEU A O 1
ATOM 665 N N . VAL A 1 86 ? 4.544 10.741 -1.764 1.00 69.00 86 VAL A N 1
ATOM 666 C CA . VAL A 1 86 ? 5.012 10.914 -0.375 1.00 69.00 86 VAL A CA 1
ATOM 667 C C . VAL A 1 86 ? 5.373 12.371 -0.052 1.00 69.00 86 VAL A C 1
ATOM 669 O O . VAL A 1 86 ? 5.297 12.761 1.109 1.00 69.00 86 VAL A O 1
ATOM 672 N N . ILE A 1 87 ? 5.746 13.191 -1.044 1.00 69.69 87 ILE A N 1
ATOM 673 C CA . ILE A 1 87 ? 6.058 14.618 -0.845 1.00 69.69 87 ILE A CA 1
ATOM 674 C C . ILE A 1 87 ? 4.775 15.461 -1.014 1.00 69.69 87 ILE A C 1
ATOM 676 O O . ILE A 1 87 ? 4.287 15.566 -2.143 1.00 69.69 87 ILE A O 1
ATOM 680 N N . PRO A 1 88 ? 4.232 16.094 0.051 1.00 53.88 88 PRO A N 1
ATOM 681 C CA . PRO A 1 88 ? 2.905 16.728 0.008 1.00 53.88 88 PRO A CA 1
ATOM 682 C C . PRO A 1 88 ? 2.779 17.923 -0.950 1.00 53.88 88 PRO A C 1
ATOM 684 O O . PRO A 1 88 ? 1.695 18.176 -1.473 1.00 53.88 88 PRO A O 1
ATOM 687 N N . ASP A 1 89 ? 3.880 18.628 -1.233 1.00 52.84 89 ASP A N 1
ATOM 688 C CA . ASP A 1 89 ? 3.890 19.850 -2.059 1.00 52.84 89 ASP A CA 1
ATOM 689 C C . ASP A 1 89 ? 3.649 19.610 -3.563 1.00 52.84 89 ASP A C 1
ATOM 691 O O . ASP A 1 89 ? 3.603 20.554 -4.354 1.00 52.84 89 ASP A O 1
ATOM 695 N N . LYS A 1 90 ? 3.471 18.354 -3.994 1.00 52.59 90 LYS A N 1
ATOM 696 C CA . LYS A 1 90 ? 3.093 18.001 -5.372 1.00 52.59 90 LYS A CA 1
ATOM 697 C C . LYS A 1 90 ? 1.771 17.243 -5.416 1.00 52.59 90 LYS A C 1
ATOM 699 O O . LYS A 1 90 ? 1.743 16.082 -5.794 1.00 52.59 90 LYS A O 1
ATOM 704 N N . GLN A 1 91 ? 0.703 17.962 -5.054 1.00 49.97 91 GLN A N 1
ATOM 705 C CA . GLN A 1 91 ? -0.727 17.677 -5.267 1.00 49.97 91 GLN A CA 1
ATOM 706 C C . GLN A 1 91 ? -1.138 16.192 -5.365 1.00 49.97 91 GLN A C 1
ATOM 708 O O . GLN A 1 91 ? -0.867 15.509 -6.350 1.00 49.97 91 GLN A O 1
ATOM 713 N N . PHE A 1 92 ? -2.005 15.746 -4.451 1.00 50.31 92 PHE A N 1
ATOM 714 C CA . PHE A 1 92 ? -2.679 14.435 -4.486 1.00 50.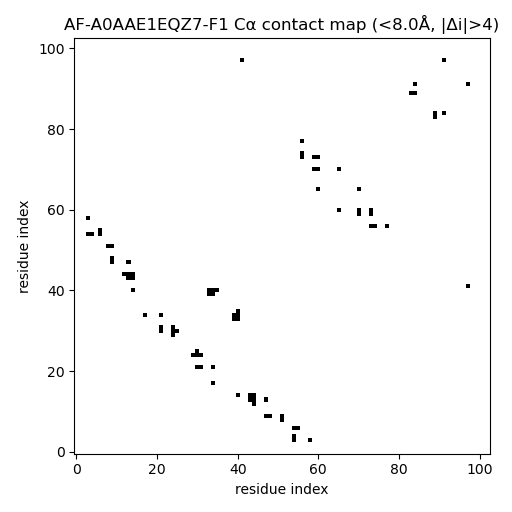31 92 PHE A CA 1
ATOM 715 C C . PHE A 1 92 ? -3.715 14.271 -5.634 1.00 50.31 92 PHE A C 1
ATOM 717 O O . PHE A 1 92 ? -4.750 13.621 -5.479 1.00 50.31 92 PHE A O 1
ATOM 724 N N . VAL A 1 93 ? -3.463 14.829 -6.826 1.00 53.34 93 VAL A N 1
ATOM 725 C CA . VAL A 1 93 ? -4.361 14.785 -7.996 1.00 53.34 93 VAL A CA 1
ATOM 726 C C . VAL A 1 93 ? -4.701 13.364 -8.459 1.00 53.34 93 VAL A C 1
ATOM 728 O O . VAL A 1 93 ? -5.761 13.177 -9.065 1.00 53.34 93 VAL A O 1
ATOM 731 N N . HIS A 1 94 ? -3.858 12.375 -8.146 1.00 53.53 94 HIS A N 1
ATOM 732 C CA . HIS A 1 94 ? -3.941 11.000 -8.651 1.00 53.53 94 HIS A CA 1
ATOM 733 C C . HIS A 1 94 ? -4.651 9.981 -7.744 1.00 53.53 94 HIS A C 1
ATOM 735 O O . HIS A 1 94 ? -4.789 8.836 -8.165 1.00 53.53 94 HIS A O 1
ATOM 741 N N . PHE A 1 95 ? -5.135 10.364 -6.558 1.00 54.44 95 PHE A N 1
ATOM 742 C CA . PHE A 1 95 ? -5.916 9.471 -5.691 1.00 54.44 95 PHE A CA 1
ATOM 743 C C . PHE A 1 95 ? -7.400 9.883 -5.667 1.00 54.44 95 PHE A C 1
ATOM 745 O O . PHE A 1 95 ? -7.758 10.816 -4.946 1.00 54.44 95 PHE A O 1
ATOM 752 N N . PRO A 1 96 ? -8.302 9.205 -6.408 1.00 58.34 96 PRO A N 1
ATOM 753 C CA . PRO A 1 96 ? -9.742 9.478 -6.340 1.00 58.34 96 PRO A CA 1
ATOM 754 C C . PRO A 1 96 ? -10.309 9.281 -4.927 1.00 58.34 96 PRO A C 1
ATOM 756 O O . PRO A 1 96 ? -11.174 10.041 -4.496 1.00 58.34 96 PRO A O 1
ATOM 759 N N . SER A 1 97 ? -9.770 8.304 -4.192 1.00 50.44 97 SER A N 1
ATOM 760 C CA . SER A 1 97 ? -10.154 7.948 -2.822 1.00 50.44 97 SER A CA 1
ATOM 761 C C . SER A 1 97 ? -9.907 9.063 -1.798 1.00 50.44 97 SER A C 1
ATOM 763 O O . SER A 1 97 ? -10.610 9.115 -0.798 1.00 50.44 97 SER A O 1
ATOM 765 N N . LEU A 1 98 ? -8.953 9.970 -2.054 1.00 54.38 98 LEU A N 1
ATOM 766 C CA . LEU A 1 98 ? -8.603 11.081 -1.154 1.00 54.38 98 LEU A CA 1
ATOM 767 C C . LEU A 1 98 ? -9.379 12.379 -1.445 1.00 54.38 98 LEU A C 1
ATOM 769 O O . LEU A 1 98 ? -9.215 13.362 -0.733 1.00 54.38 98 LEU A O 1
ATOM 773 N N . LYS A 1 99 ? -10.214 12.413 -2.494 1.00 55.84 99 LYS A N 1
ATOM 774 C CA . LYS A 1 99 ? -10.982 13.616 -2.883 1.00 55.84 99 LYS A CA 1
ATOM 775 C C . LYS A 1 99 ? -12.360 13.715 -2.225 1.00 55.84 99 LYS A C 1
ATOM 777 O O . LYS A 1 99 ? -13.072 14.687 -2.454 1.00 55.84 99 LYS A O 1
ATOM 782 N N . LYS A 1 100 ? -12.755 12.717 -1.433 1.00 56.88 100 LYS A N 1
ATOM 783 C CA . LYS A 1 100 ? -13.967 12.762 -0.608 1.00 56.88 100 LYS A CA 1
ATOM 784 C C . LYS A 1 100 ? -13.565 13.188 0.806 1.00 56.88 100 LYS A C 1
ATOM 786 O O . LYS A 1 100 ? -12.641 12.593 1.349 1.00 56.88 100 LYS A O 1
ATOM 791 N N . ASN A 1 101 ? -14.290 14.164 1.366 1.00 48.03 101 ASN A N 1
ATOM 792 C CA . ASN A 1 101 ? -14.163 14.746 2.721 1.00 48.03 101 ASN A CA 1
ATOM 793 C C . ASN A 1 101 ? -13.411 16.095 2.839 1.00 48.03 101 ASN A C 1
ATOM 795 O O . ASN A 1 101 ? -12.706 16.325 3.816 1.00 48.03 101 ASN A O 1
ATOM 799 N N . HIS A 1 102 ? -13.636 17.022 1.899 1.00 37.47 102 HIS A N 1
ATOM 800 C CA . HIS A 1 102 ? -13.484 18.463 2.159 1.00 37.47 102 HIS A CA 1
ATOM 801 C C . HIS A 1 102 ? -14.812 19.200 1.911 1.00 37.47 102 HIS A C 1
ATOM 803 O O . HIS A 1 102 ? -15.064 19.702 0.817 1.00 37.47 102 HIS A O 1
ATOM 809 N N . THR A 1 103 ? -15.629 19.245 2.963 1.00 37.16 103 THR A N 1
ATOM 810 C CA . THR A 1 103 ? -16.732 20.189 3.229 1.00 37.16 103 THR A CA 1
ATOM 811 C C . THR A 1 103 ? -16.816 20.346 4.734 1.00 37.16 103 THR A C 1
ATOM 813 O O . THR A 1 103 ? -16.786 19.278 5.387 1.00 37.16 103 THR A O 1
#

Nearest PDB structures (foldseek):
  2jiw-assembly1_A  TM=3.664E-01  e=8.700E+00  Bacteroides thetaiotaomicron VPI-5482

Mean predicted aligned error: 11.55 Å

Organism: Petrolisthes cinctipes (NCBI:txid88211)

pLDDT: mean 74.3, std 17.34, range [35.03, 93.62]

Sequence (103 aa):
MVRSLKAECFNDSSVSCIPQIREFTASKGRVEPELENPEWIMKLAFLTDLTCHLNALNLKLQGRDKHPAAMLGVVTAFQNKITSLVIPDKQFVHFPSLKKNHT

Radius of gyration: 17.29 Å; Cα contacts (8 Å, |Δi|>4): 43; chains: 1; bounding box: 38×38×43 Å

Solvent-accessible surface area (backbone atoms only — not comparable to full-atom values): 6522 Å² total; per-residue (Å²): 134,87,80,76,72,70,90,68,63,75,77,76,48,72,67,75,50,46,67,59,52,51,53,52,35,48,76,70,78,42,82,66,67,59,82,75,33,67,70,50,48,51,49,51,39,51,53,50,54,50,49,43,51,49,51,55,47,51,61,70,61,56,67,95,86,66,54,66,70,61,47,48,52,55,51,53,55,48,50,56,48,52,53,49,74,72,43,79,95,52,62,77,82,87,45,77,82,73,72,67,89,86,127

Secondary structure (DSSP, 8-state):
------S----S-GGGGHHHHHHHHHHTT---GGGG-HHHHHHHHHHHHHHHHHHHHHHHH-STT--HHHHHHHHHHHHHHHHHHH-TTS--TT-GGGSS---

Foldseek 3Di:
DPPQDPLPQVVVFPLNCLVVVQVVCVVVVHDDCLSVDVVSSVVVRVVSNLVSVVSVLVVVLDDDPDDVVNNVVSVVVSVVVVVLVPDVVNDPPPDPPVPPDDD